Protein AF-A0A847FX12-F1 (afdb_monomer_lite)

Sequence (108 aa):
MGRRKEARVITVTVAVRSSGLSQRQVRECLVRSLVQEPLTEDDLAELRRIRRLLELGINLPGIEVILRMRRRLLTMNASRRAAAWEWPGDDWDLDARWQRLLPWEPEE

pLDDT: mean 81.18, std 18.1, range [36.94, 97.69]

Foldseek 3Di:
DDPPPPFPQDDLVNLCVLQVDDSVVSVVCDVLPVAHPSGGPVNSVSSNVVVVCVVVVQDPVRVSVVVVVVVVVVVVVVVVVVVVVVPPVVPPCVVVVVVVVDPDDPDD

Radius of gyration: 25.06 Å; chains: 1; bounding box: 37×32×84 Å

Secondary structure (DSSP, 8-state):
-------PPBPHHHHHHHH---HHHHHHHHHTTSS-SSB-HHHHHHHHHHHHHHHTT--HHHHHHHHHHHHHHHHHHHHHHHHHHHS-TT---HHHHHTTT-------

Structure (mmCIF, N/CA/C/O backbone):
data_AF-A0A847FX12-F1
#
_entry.id   AF-A0A847FX12-F1
#
loop_
_atom_site.group_PDB
_atom_site.id
_atom_site.type_symbol
_atom_site.label_atom_id
_atom_site.label_alt_id
_atom_site.label_comp_id
_atom_site.label_asym_id
_atom_site.label_entity_id
_atom_site.label_seq_id
_atom_site.pdbx_PDB_ins_code
_atom_site.Cartn_x
_atom_site.Cartn_y
_atom_site.Cartn_z
_atom_site.occupancy
_atom_site.B_iso_or_equiv
_atom_site.auth_seq_id
_atom_site.auth_comp_id
_atom_site.auth_asym_id
_atom_site.auth_atom_id
_atom_site.pdbx_PDB_model_num
ATOM 1 N N . MET A 1 1 ? 20.645 17.413 -12.566 1.00 36.94 1 MET A N 1
ATOM 2 C CA . MET A 1 1 ? 20.812 17.083 -11.131 1.00 36.94 1 MET A CA 1
ATOM 3 C C . MET A 1 1 ? 19.436 16.953 -10.488 1.00 36.94 1 MET A C 1
ATOM 5 O O . MET A 1 1 ? 18.745 17.952 -10.338 1.00 36.94 1 MET A O 1
ATOM 9 N N . GLY A 1 2 ? 18.982 15.730 -10.202 1.00 44.62 2 GLY A N 1
ATOM 10 C CA . GLY A 1 2 ? 17.680 15.503 -9.569 1.00 44.62 2 GLY A CA 1
ATOM 11 C C . GLY A 1 2 ? 17.729 15.890 -8.093 1.00 44.62 2 GLY A C 1
ATOM 12 O O . GLY A 1 2 ? 18.598 15.409 -7.370 1.00 44.62 2 GLY A O 1
ATOM 13 N N . ARG A 1 3 ? 16.814 16.757 -7.638 1.00 44.81 3 ARG A N 1
ATOM 14 C CA . ARG A 1 3 ? 16.636 17.034 -6.206 1.00 44.81 3 ARG A CA 1
ATOM 15 C C . ARG A 1 3 ? 16.319 15.706 -5.517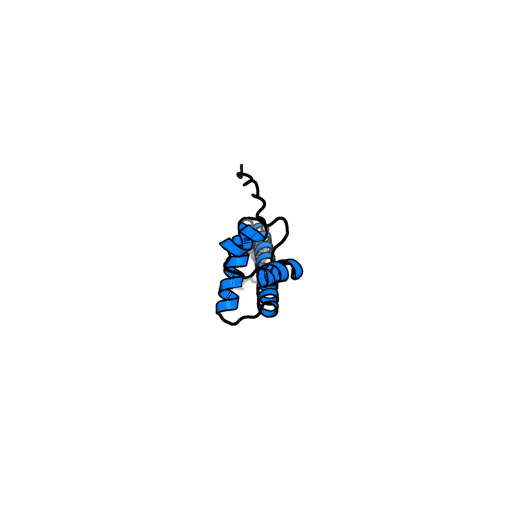 1.00 44.81 3 ARG A C 1
ATOM 17 O O . ARG A 1 3 ? 15.226 15.175 -5.714 1.00 44.81 3 ARG A O 1
ATOM 24 N N . ARG A 1 4 ? 17.246 15.168 -4.720 1.00 50.62 4 ARG A N 1
ATOM 25 C CA . ARG A 1 4 ? 16.915 14.147 -3.719 1.00 50.62 4 ARG A CA 1
ATOM 26 C C . ARG A 1 4 ? 15.916 14.808 -2.775 1.00 50.62 4 ARG A C 1
ATOM 28 O O . ARG A 1 4 ? 16.303 15.616 -1.941 1.00 50.62 4 ARG A O 1
ATOM 35 N N . LYS A 1 5 ? 14.622 14.548 -2.974 1.00 57.56 5 LYS A N 1
ATOM 36 C CA . LYS A 1 5 ? 13.617 14.852 -1.958 1.00 57.56 5 LYS A CA 1
ATOM 37 C C . LYS A 1 5 ? 14.023 14.028 -0.747 1.00 57.56 5 LYS A C 1
ATOM 39 O O . LYS A 1 5 ? 13.994 12.804 -0.822 1.00 57.56 5 LYS A O 1
ATOM 44 N N . GLU A 1 6 ? 14.472 14.689 0.312 1.00 56.19 6 GLU A N 1
ATOM 45 C CA . GLU A 1 6 ? 14.638 14.049 1.610 1.00 56.19 6 GLU A CA 1
ATOM 46 C C . GLU A 1 6 ? 13.315 13.357 1.931 1.00 56.19 6 GLU A C 1
ATOM 48 O O . GLU A 1 6 ? 12.272 14.009 2.047 1.00 56.19 6 GLU A O 1
ATOM 53 N N . ALA A 1 7 ? 13.333 12.025 1.944 1.00 61.00 7 ALA A N 1
ATOM 54 C CA . ALA A 1 7 ? 12.157 11.237 2.251 1.00 61.00 7 ALA A CA 1
ATOM 55 C C . ALA A 1 7 ? 11.813 11.520 3.713 1.00 61.00 7 ALA A C 1
ATOM 57 O O . ALA A 1 7 ? 12.445 10.995 4.628 1.00 61.00 7 ALA A O 1
ATOM 58 N N . ARG A 1 8 ? 10.859 12.430 3.934 1.00 75.88 8 ARG A N 1
ATOM 59 C CA . ARG A 1 8 ? 10.346 12.712 5.272 1.00 75.88 8 ARG A CA 1
ATOM 60 C C . ARG A 1 8 ? 9.759 11.414 5.802 1.00 75.88 8 ARG A C 1
ATOM 62 O O . ARG A 1 8 ? 8.825 10.884 5.209 1.00 75.88 8 ARG A O 1
ATOM 69 N N . VAL A 1 9 ? 10.335 10.918 6.892 1.00 80.38 9 VAL A N 1
ATOM 70 C CA . VAL A 1 9 ? 9.841 9.732 7.587 1.00 80.38 9 VAL A CA 1
ATOM 71 C C . VAL A 1 9 ? 8.484 10.069 8.190 1.00 80.38 9 VAL A C 1
ATOM 73 O O . VAL A 1 9 ? 8.357 10.979 9.011 1.00 80.38 9 VAL A O 1
ATOM 76 N N . ILE A 1 10 ? 7.460 9.348 7.758 1.00 85.38 10 ILE A N 1
ATOM 77 C CA . ILE A 1 10 ? 6.082 9.520 8.197 1.00 85.38 10 ILE A CA 1
ATOM 78 C C . ILE A 1 10 ? 5.775 8.433 9.223 1.00 85.38 10 ILE A C 1
ATOM 80 O O . ILE A 1 10 ? 6.044 7.252 9.023 1.00 85.38 10 ILE A O 1
ATOM 84 N N . THR A 1 11 ? 5.219 8.827 10.363 1.00 89.50 11 THR A N 1
ATOM 85 C CA . THR A 1 11 ? 4.848 7.866 11.405 1.00 89.50 11 THR A CA 1
ATOM 86 C C . THR A 1 11 ? 3.517 7.198 11.072 1.00 89.50 11 THR A C 1
ATOM 88 O O . THR A 1 11 ? 2.661 7.780 10.399 1.00 89.50 11 THR A O 1
ATOM 91 N N . VAL A 1 12 ? 3.284 5.996 11.609 1.00 87.94 12 VAL A N 1
ATOM 92 C CA . VAL A 1 12 ? 2.009 5.270 11.448 1.00 87.94 12 VAL A CA 1
ATOM 93 C C . VAL A 1 12 ? 0.808 6.129 11.864 1.00 87.94 12 VAL A C 1
ATOM 95 O O . VAL A 1 12 ? -0.227 6.115 11.204 1.00 87.94 12 VAL A O 1
ATOM 98 N N . THR A 1 13 ? 0.941 6.932 12.922 1.00 90.19 13 THR A N 1
ATOM 99 C CA . THR A 1 13 ? -0.118 7.839 13.392 1.00 90.19 13 THR A CA 1
ATOM 100 C C . THR A 1 13 ? -0.478 8.896 12.347 1.00 90.19 13 THR A C 1
ATOM 102 O O . THR A 1 13 ? -1.658 9.153 12.097 1.00 90.19 13 THR A O 1
ATOM 105 N N . VAL A 1 14 ? 0.529 9.491 11.701 1.00 91.69 14 VAL A N 1
ATOM 106 C CA . VAL A 1 14 ? 0.315 10.449 10.607 1.00 91.69 14 VAL A CA 1
ATOM 107 C C . VAL A 1 14 ? -0.288 9.739 9.396 1.00 91.69 14 VAL A C 1
ATOM 109 O O . VAL A 1 14 ? -1.206 10.274 8.773 1.00 91.69 14 VAL A O 1
ATOM 112 N N . ALA A 1 15 ? 0.150 8.516 9.100 1.00 91.81 15 ALA A N 1
ATOM 113 C CA . ALA A 1 15 ? -0.377 7.716 8.000 1.00 91.81 15 ALA A CA 1
ATOM 114 C C . ALA A 1 15 ? -1.859 7.360 8.168 1.00 91.81 15 ALA A C 1
ATOM 116 O O . ALA A 1 15 ? -2.627 7.487 7.217 1.00 91.81 15 ALA A O 1
ATOM 117 N N . VAL A 1 16 ? -2.301 7.003 9.376 1.00 95.12 16 VAL A N 1
ATOM 118 C CA . VAL A 1 16 ? -3.725 6.783 9.695 1.00 95.12 16 VAL A CA 1
ATOM 119 C C . VAL A 1 16 ? -4.543 8.045 9.414 1.00 95.12 16 VAL A C 1
ATOM 121 O O . VAL A 1 16 ? -5.510 8.004 8.654 1.00 95.12 16 VAL A O 1
ATOM 124 N N . ARG A 1 17 ? -4.112 9.192 9.958 1.00 92.94 17 ARG A N 1
ATOM 125 C CA . ARG A 1 17 ? -4.836 10.464 9.813 1.00 92.94 17 ARG A CA 1
ATOM 126 C C . ARG A 1 17 ? -4.920 10.932 8.357 1.00 92.94 17 ARG A C 1
ATOM 128 O O . ARG A 1 17 ? -5.946 11.459 7.947 1.00 92.94 17 ARG A O 1
ATOM 135 N N . SER A 1 18 ? -3.846 10.761 7.593 1.00 91.19 18 SER A N 1
ATOM 136 C CA . SER A 1 18 ? -3.730 11.279 6.222 1.00 91.19 18 SER A CA 1
ATOM 137 C C . SER A 1 18 ? -4.279 10.338 5.145 1.00 91.19 18 SER A C 1
ATOM 139 O O . SER A 1 18 ? -4.718 10.805 4.094 1.00 91.19 18 SER A O 1
ATOM 141 N N . SER A 1 19 ? -4.278 9.021 5.378 1.00 94.06 19 SER A N 1
ATOM 142 C CA . SER A 1 19 ? -4.805 8.047 4.411 1.00 94.06 19 SER A CA 1
ATOM 143 C C . SER A 1 19 ? -6.317 7.848 4.510 1.00 94.06 19 SER A C 1
ATOM 145 O O . SER A 1 19 ? -6.945 7.501 3.505 1.00 94.06 19 SER A O 1
ATOM 147 N N . GLY A 1 20 ? -6.894 8.072 5.697 1.00 93.75 20 GLY A N 1
ATOM 148 C CA . GLY A 1 20 ? -8.284 7.738 6.016 1.00 93.75 20 GLY A CA 1
ATOM 149 C C . GLY A 1 20 ? -8.509 6.246 6.294 1.00 93.75 20 GLY A C 1
ATOM 150 O O . GLY A 1 20 ? -9.652 5.808 6.367 1.00 93.75 20 GLY A O 1
ATOM 151 N N . LEU A 1 21 ? -7.439 5.453 6.419 1.00 96.62 21 LEU A N 1
ATOM 152 C CA . LEU A 1 21 ? -7.503 4.053 6.837 1.00 96.62 21 LEU A CA 1
ATOM 153 C C . LEU A 1 21 ? -7.461 3.941 8.362 1.00 96.62 21 LEU A C 1
ATOM 155 O O . LEU A 1 21 ? -6.792 4.720 9.037 1.00 96.62 21 LEU A O 1
ATOM 159 N N . SER A 1 22 ? -8.104 2.912 8.912 1.00 96.25 22 SER A N 1
ATOM 160 C CA . SER A 1 22 ? -7.948 2.571 10.330 1.00 96.25 22 SER A CA 1
ATOM 161 C C . SER A 1 22 ? -6.517 2.124 10.650 1.00 96.25 22 SER A C 1
ATOM 163 O O . SER A 1 22 ? -5.809 1.578 9.801 1.00 96.25 22 SER A O 1
ATOM 165 N N . GLN A 1 23 ? -6.101 2.260 11.913 1.00 95.88 23 GLN A N 1
ATOM 166 C CA . GLN A 1 23 ? -4.788 1.782 12.363 1.00 95.88 23 GLN A CA 1
ATOM 167 C C . GLN A 1 23 ? -4.579 0.288 12.081 1.00 95.88 23 GLN A C 1
ATOM 169 O O . GLN A 1 23 ? -3.484 -0.114 11.692 1.00 95.88 23 GLN A O 1
ATOM 174 N N . ARG A 1 24 ? -5.634 -0.527 12.217 1.00 95.69 24 ARG A N 1
ATOM 175 C CA . ARG A 1 24 ? -5.598 -1.955 11.880 1.00 95.69 24 ARG A CA 1
ATOM 176 C C . ARG A 1 24 ? -5.275 -2.170 10.402 1.00 95.69 24 ARG A C 1
ATOM 178 O O . ARG A 1 24 ? -4.402 -2.969 10.090 1.00 95.69 24 ARG A O 1
ATOM 185 N N . GLN A 1 25 ? -5.939 -1.437 9.507 1.00 95.88 25 GLN A N 1
ATOM 186 C CA . GLN A 1 25 ? -5.699 -1.533 8.065 1.00 95.88 25 GLN A CA 1
ATOM 187 C C . GLN A 1 25 ? -4.293 -1.060 7.687 1.00 95.88 25 GLN A C 1
ATOM 189 O O . GLN A 1 25 ? -3.637 -1.733 6.901 1.00 95.88 25 GLN A O 1
ATOM 194 N N . VAL A 1 26 ? -3.802 0.044 8.263 1.00 95.44 26 VAL A N 1
ATOM 195 C CA . VAL A 1 26 ? -2.430 0.525 8.004 1.00 95.44 26 VAL A CA 1
ATOM 196 C C . VAL A 1 26 ? -1.393 -0.503 8.463 1.00 95.44 26 VAL A C 1
ATOM 198 O O . VAL A 1 26 ? -0.479 -0.825 7.709 1.00 95.44 26 VAL A O 1
ATOM 201 N N . ARG A 1 27 ? -1.563 -1.091 9.656 1.00 95.00 27 ARG A N 1
ATOM 202 C CA . ARG A 1 27 ? -0.692 -2.177 10.136 1.00 95.00 27 ARG A CA 1
ATOM 203 C C . ARG A 1 27 ? -0.764 -3.410 9.2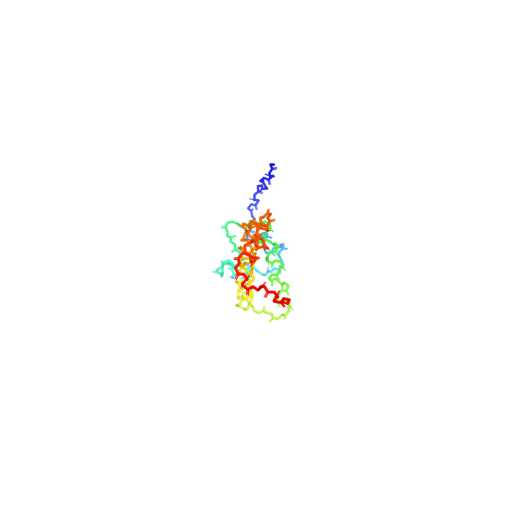42 1.00 95.00 27 ARG A C 1
ATOM 205 O O . ARG A 1 27 ? 0.265 -3.994 8.931 1.00 95.00 27 ARG A O 1
ATOM 212 N N . GLU A 1 28 ? -1.955 -3.794 8.795 1.00 94.88 28 GLU A N 1
ATOM 213 C CA . GLU A 1 28 ? -2.108 -4.928 7.883 1.00 94.88 28 GLU A CA 1
ATOM 214 C C . GLU A 1 28 ? -1.426 -4.665 6.527 1.00 94.88 28 GLU A C 1
ATOM 216 O O . GLU A 1 28 ? -0.807 -5.569 5.970 1.00 94.88 28 GLU A O 1
ATOM 221 N N . CYS A 1 29 ? -1.455 -3.424 6.027 1.00 95.25 29 CYS A N 1
ATOM 222 C CA . CYS A 1 29 ? -0.719 -3.031 4.822 1.00 95.25 29 CYS A CA 1
ATOM 223 C C . CYS A 1 29 ? 0.800 -3.174 4.998 1.00 95.25 29 CYS A C 1
ATOM 225 O O . CYS A 1 29 ? 1.467 -3.610 4.063 1.00 95.25 29 CYS A O 1
ATOM 227 N N . LEU A 1 30 ? 1.335 -2.852 6.179 1.00 93.69 30 LEU A N 1
ATOM 228 C CA . LEU A 1 30 ? 2.751 -3.051 6.509 1.00 93.69 30 LEU A CA 1
ATOM 229 C C . LEU A 1 30 ? 3.114 -4.540 6.582 1.00 93.69 30 LEU A C 1
ATOM 231 O O . LEU A 1 30 ? 4.075 -4.972 5.950 1.00 93.69 30 LEU A O 1
ATOM 235 N N . VAL A 1 31 ? 2.302 -5.344 7.278 1.00 94.38 31 VAL A N 1
ATOM 236 C CA . VAL A 1 31 ? 2.505 -6.802 7.402 1.00 94.38 31 VAL A CA 1
ATOM 237 C C . VAL A 1 31 ? 2.500 -7.489 6.035 1.00 94.38 31 VAL A C 1
ATOM 239 O O . VAL A 1 31 ? 3.321 -8.361 5.777 1.00 94.38 31 VAL A O 1
ATOM 242 N N . ARG A 1 32 ? 1.608 -7.068 5.133 1.00 93.50 32 ARG A N 1
ATOM 243 C CA . ARG A 1 32 ? 1.527 -7.575 3.752 1.00 93.50 32 ARG A CA 1
ATOM 244 C C . ARG A 1 32 ? 2.545 -6.937 2.801 1.00 93.50 32 ARG A C 1
ATOM 246 O O . ARG A 1 32 ? 2.512 -7.213 1.603 1.00 93.50 32 ARG A O 1
ATOM 253 N N . SER A 1 33 ? 3.408 -6.050 3.302 1.00 92.75 33 SER A N 1
ATOM 254 C CA . SER A 1 33 ? 4.396 -5.308 2.509 1.00 92.75 33 SER A CA 1
ATOM 255 C C . SER A 1 33 ? 3.782 -4.547 1.320 1.00 92.75 33 SER A C 1
ATOM 257 O O . SER A 1 33 ? 4.375 -4.456 0.243 1.00 92.75 33 SER A O 1
ATOM 259 N N . LEU A 1 34 ? 2.567 -4.009 1.494 1.00 91.62 34 LEU A N 1
ATOM 260 C CA . LEU A 1 34 ? 1.933 -3.107 0.522 1.00 91.62 34 LEU A CA 1
ATOM 261 C C . LEU A 1 34 ? 2.563 -1.710 0.551 1.00 91.62 34 LEU A C 1
ATOM 263 O O . LEU A 1 34 ? 2.573 -1.029 -0.470 1.00 91.62 34 LEU A O 1
ATOM 267 N N . VAL A 1 35 ? 3.084 -1.329 1.717 1.00 92.50 35 VAL A N 1
ATOM 268 C CA . VAL A 1 35 ? 3.907 -0.146 1.997 1.00 92.50 35 VAL A CA 1
ATOM 269 C C . VAL A 1 35 ? 5.050 -0.570 2.922 1.00 92.50 35 VAL A C 1
ATOM 271 O O . VAL A 1 35 ? 4.949 -1.622 3.562 1.00 92.50 35 VAL A O 1
ATOM 274 N N . GLN A 1 36 ? 6.132 0.207 2.986 1.00 87.75 36 GLN A N 1
ATOM 275 C CA . GLN A 1 36 ? 7.317 -0.131 3.789 1.00 87.75 36 GLN A CA 1
ATOM 276 C C . GLN A 1 36 ? 7.592 0.916 4.873 1.00 87.75 36 GLN A C 1
ATOM 278 O O . GLN A 1 36 ? 7.264 2.088 4.717 1.00 87.75 36 GLN A O 1
ATOM 283 N N . GLU A 1 37 ? 8.199 0.486 5.981 1.00 83.75 37 GLU A N 1
ATOM 284 C CA . GLU A 1 37 ? 8.776 1.399 6.969 1.00 83.75 37 GLU A CA 1
ATOM 285 C C . GLU A 1 37 ? 10.258 1.660 6.643 1.00 83.75 37 GLU A C 1
ATOM 287 O O . GLU A 1 37 ? 10.978 0.708 6.331 1.00 83.75 37 GLU A O 1
ATOM 292 N N . PRO A 1 38 ? 10.742 2.915 6.733 1.00 86.81 38 PRO A N 1
ATOM 293 C CA . PRO A 1 38 ? 10.004 4.126 7.108 1.00 86.81 38 PRO A CA 1
ATOM 294 C C . PRO A 1 38 ? 9.021 4.587 6.019 1.00 86.81 38 PRO A C 1
ATOM 296 O O . PRO A 1 38 ? 9.391 4.661 4.850 1.00 86.81 38 PRO A O 1
ATOM 299 N N . LEU A 1 39 ? 7.791 4.948 6.413 1.00 88.38 39 LEU A N 1
ATOM 300 C CA . LEU A 1 39 ? 6.781 5.415 5.459 1.00 88.38 39 LEU A CA 1
ATOM 301 C C . LEU A 1 39 ? 7.218 6.741 4.837 1.00 88.38 39 LEU A C 1
ATOM 303 O O . LEU A 1 39 ? 7.683 7.652 5.526 1.00 88.38 39 LEU A O 1
ATOM 307 N N . THR A 1 40 ? 7.000 6.856 3.539 1.00 92.81 40 THR A N 1
ATOM 308 C CA . THR A 1 40 ? 7.290 8.038 2.734 1.00 92.81 40 THR A CA 1
ATOM 309 C C . THR A 1 40 ? 6.003 8.700 2.241 1.00 92.81 40 THR A C 1
ATOM 311 O O . THR A 1 40 ? 4.894 8.188 2.414 1.00 92.81 40 THR A O 1
ATOM 314 N N . GLU A 1 41 ? 6.126 9.859 1.591 1.00 90.12 41 GLU A N 1
ATOM 315 C CA . GLU A 1 41 ? 4.977 10.517 0.954 1.00 90.12 41 GLU A CA 1
ATOM 316 C C . GLU A 1 41 ? 4.352 9.644 -0.152 1.00 90.12 41 GLU A C 1
ATOM 318 O O . GLU A 1 41 ? 3.132 9.645 -0.339 1.00 90.12 41 GLU A O 1
ATOM 323 N N . ASP A 1 42 ? 5.173 8.848 -0.844 1.00 90.75 42 ASP A N 1
ATOM 324 C CA . ASP A 1 42 ? 4.701 7.908 -1.862 1.00 90.75 42 ASP A CA 1
ATOM 325 C C . ASP A 1 42 ? 3.883 6.775 -1.221 1.00 90.75 42 ASP A C 1
ATOM 327 O O . ASP A 1 42 ? 2.820 6.413 -1.735 1.00 90.75 42 ASP A O 1
ATOM 331 N N . ASP A 1 43 ? 4.287 6.296 -0.038 1.00 93.06 43 ASP A N 1
ATOM 332 C CA . ASP A 1 43 ? 3.499 5.329 0.735 1.00 93.06 43 ASP A CA 1
ATOM 333 C C . ASP A 1 43 ? 2.148 5.916 1.169 1.00 93.06 43 ASP A C 1
ATOM 335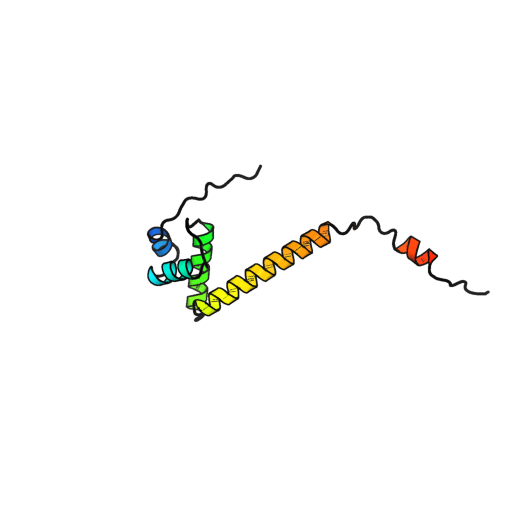 O O . ASP A 1 43 ? 1.131 5.225 1.118 1.00 93.06 43 ASP A O 1
ATOM 339 N N . LEU A 1 44 ? 2.074 7.208 1.520 1.00 93.75 44 LEU A N 1
ATOM 340 C CA . LEU A 1 44 ? 0.784 7.857 1.798 1.00 93.75 44 LEU A CA 1
ATOM 341 C C . LEU A 1 44 ? -0.123 7.914 0.570 1.00 93.75 44 LEU A C 1
ATOM 343 O O . LEU A 1 44 ? -1.349 7.804 0.695 1.00 93.75 44 LEU A O 1
ATOM 347 N N . ALA A 1 45 ? 0.442 8.146 -0.614 1.00 93.62 45 ALA A N 1
ATOM 348 C CA . ALA A 1 45 ? -0.319 8.107 -1.857 1.00 93.62 45 ALA A CA 1
ATOM 349 C C . ALA A 1 45 ? -0.840 6.688 -2.139 1.00 93.62 45 ALA A C 1
ATOM 351 O O . ALA A 1 45 ? -1.994 6.531 -2.563 1.00 93.62 45 ALA A O 1
ATOM 352 N N . GLU A 1 46 ? -0.038 5.663 -1.842 1.00 94.75 46 GLU A N 1
ATOM 353 C CA . GLU A 1 46 ? -0.437 4.263 -1.971 1.00 94.75 46 GLU A CA 1
ATOM 354 C C . GLU A 1 46 ? -1.526 3.884 -0.957 1.00 94.75 46 GLU A C 1
ATOM 356 O O . GLU A 1 46 ? -2.555 3.347 -1.358 1.00 94.75 46 GLU A O 1
ATOM 361 N N . LEU A 1 47 ? -1.405 4.266 0.319 1.00 96.62 47 LEU A N 1
ATOM 362 C CA . LEU A 1 47 ? -2.445 4.039 1.335 1.00 96.62 47 LEU A CA 1
ATOM 363 C C . LEU A 1 47 ? -3.780 4.697 0.950 1.00 96.62 47 LEU A C 1
ATOM 365 O O . LEU A 1 47 ? -4.842 4.089 1.091 1.00 96.62 47 LEU A O 1
ATOM 369 N N . ARG A 1 48 ? -3.748 5.912 0.384 1.00 96.81 48 ARG A N 1
ATOM 370 C CA . ARG A 1 48 ? -4.951 6.569 -0.161 1.00 96.81 48 ARG A CA 1
ATOM 371 C C . ARG A 1 48 ? -5.549 5.793 -1.336 1.00 96.81 48 ARG A C 1
ATOM 373 O O . ARG A 1 48 ? -6.768 5.779 -1.496 1.00 96.81 48 ARG A O 1
ATOM 380 N N . ARG A 1 49 ? -4.721 5.164 -2.178 1.00 96.19 49 ARG A N 1
ATOM 381 C CA . ARG A 1 49 ? -5.199 4.278 -3.251 1.00 96.19 49 ARG A CA 1
ATOM 382 C C . ARG A 1 49 ? -5.825 3.009 -2.680 1.00 96.19 49 ARG A C 1
ATOM 384 O O . ARG A 1 49 ? -6.904 2.642 -3.130 1.00 96.19 49 ARG A O 1
ATOM 391 N N . ILE A 1 50 ? -5.195 2.392 -1.682 1.00 97.06 50 ILE A N 1
ATOM 392 C CA . ILE A 1 50 ? -5.715 1.211 -0.983 1.00 97.06 50 ILE A CA 1
ATOM 393 C C . ILE A 1 50 ? -7.087 1.517 -0.375 1.00 97.06 50 ILE A C 1
ATOM 395 O O . ILE A 1 50 ? -8.014 0.740 -0.584 1.00 97.06 50 ILE A O 1
ATOM 399 N N . ARG A 1 51 ? -7.263 2.679 0.273 1.00 97.50 51 ARG A N 1
ATOM 400 C CA . ARG A 1 51 ? -8.578 3.125 0.769 1.00 97.50 51 ARG A CA 1
ATOM 401 C C . ARG A 1 51 ? -9.636 3.136 -0.331 1.00 97.50 51 ARG A C 1
ATOM 403 O O . ARG A 1 51 ? -10.694 2.549 -0.149 1.00 97.50 51 ARG A O 1
ATOM 410 N N . ARG A 1 52 ? -9.343 3.748 -1.482 1.00 97.19 52 ARG A N 1
ATOM 411 C CA . ARG A 1 52 ? -10.298 3.799 -2.603 1.00 97.19 52 ARG A CA 1
ATOM 412 C C . ARG A 1 52 ? -10.656 2.410 -3.136 1.00 97.19 52 ARG A C 1
ATOM 414 O O . ARG A 1 52 ? -11.794 2.184 -3.510 1.00 97.19 52 ARG A O 1
ATOM 421 N N . LEU A 1 53 ? -9.709 1.473 -3.167 1.00 97.12 53 LEU A N 1
ATOM 422 C CA . LEU A 1 53 ? -9.991 0.095 -3.589 1.00 97.12 53 LEU A CA 1
ATOM 423 C C . LEU A 1 53 ? -10.863 -0.648 -2.567 1.00 97.12 53 LEU A C 1
ATOM 425 O O . LEU A 1 53 ? -11.762 -1.386 -2.962 1.00 97.12 53 LEU A O 1
ATOM 429 N N . LEU A 1 54 ? -10.644 -0.412 -1.270 1.00 97.19 54 LEU A N 1
ATOM 430 C CA . LEU A 1 54 ? -11.506 -0.935 -0.207 1.00 97.19 54 LEU A CA 1
ATOM 431 C C . LEU A 1 54 ? -12.935 -0.385 -0.315 1.00 97.19 54 LEU A C 1
ATOM 433 O O . LEU A 1 54 ? -13.887 -1.138 -0.140 1.00 97.19 54 LEU A O 1
ATOM 437 N N . GLU A 1 55 ? -13.091 0.897 -0.651 1.00 97.62 55 GLU A N 1
ATOM 438 C CA . GLU A 1 55 ? -14.399 1.535 -0.886 1.00 97.62 55 GLU A CA 1
ATOM 439 C C . GLU A 1 55 ? -15.147 0.940 -2.085 1.00 97.62 55 GLU A C 1
ATOM 441 O O . GLU A 1 55 ? -16.374 0.936 -2.099 1.00 97.62 55 GLU A O 1
ATOM 446 N N . LEU A 1 56 ? -14.426 0.370 -3.054 1.00 97.69 56 LEU A N 1
ATOM 447 C CA . LEU A 1 56 ? -15.005 -0.397 -4.163 1.00 97.69 56 LEU A CA 1
ATOM 448 C C . LEU A 1 56 ? -15.353 -1.849 -3.780 1.00 97.69 56 LEU A C 1
ATOM 450 O O . LEU A 1 56 ? -15.729 -2.636 -4.644 1.00 97.69 56 LEU A O 1
ATOM 454 N N . GLY A 1 57 ? -15.208 -2.229 -2.506 1.00 97.31 57 GLY A N 1
ATOM 455 C CA . GLY A 1 57 ? -15.507 -3.573 -2.005 1.00 97.31 57 GLY A CA 1
ATOM 456 C C . GLY A 1 57 ? -14.377 -4.591 -2.191 1.00 97.31 57 GLY A C 1
ATOM 457 O O . GLY A 1 57 ? -14.570 -5.778 -1.933 1.00 97.31 57 GLY A O 1
ATOM 458 N N . ILE A 1 58 ? -13.185 -4.161 -2.615 1.00 97.44 58 ILE A N 1
ATOM 459 C CA . ILE A 1 58 ? -12.040 -5.059 -2.803 1.00 97.44 58 ILE A CA 1
ATOM 460 C C . ILE A 1 58 ? -11.341 -5.262 -1.459 1.00 97.44 58 ILE A C 1
ATOM 462 O O . ILE A 1 58 ? -10.891 -4.308 -0.833 1.00 97.44 58 ILE A O 1
ATOM 466 N N . ASN A 1 59 ? -11.194 -6.509 -1.019 1.00 95.50 59 ASN A N 1
ATOM 467 C CA . ASN A 1 59 ? -10.491 -6.822 0.225 1.00 95.50 59 ASN A CA 1
ATOM 468 C C . ASN A 1 59 ? -8.956 -6.661 0.104 1.00 95.50 59 ASN A C 1
ATOM 470 O O . ASN A 1 59 ? -8.392 -6.632 -0.990 1.00 95.50 59 ASN A O 1
ATOM 474 N N . LEU A 1 60 ? -8.254 -6.579 1.242 1.00 95.12 60 LEU A N 1
ATOM 475 C CA . LEU A 1 60 ? -6.791 -6.409 1.267 1.00 95.12 60 LEU A CA 1
ATOM 476 C C . LEU A 1 60 ? -6.005 -7.516 0.531 1.00 95.12 60 LEU A C 1
ATOM 478 O O . LEU A 1 60 ? -5.081 -7.161 -0.201 1.00 95.12 60 LEU A O 1
ATOM 482 N N . PRO A 1 61 ? -6.351 -8.817 0.641 1.00 95.75 61 PRO A N 1
ATOM 483 C CA . PRO A 1 61 ? -5.727 -9.857 -0.183 1.00 95.75 61 PRO A CA 1
ATOM 484 C C . PRO A 1 61 ? -5.869 -9.612 -1.693 1.00 95.75 61 PRO A C 1
ATOM 486 O O . PRO A 1 61 ? -4.906 -9.757 -2.443 1.00 95.75 61 PRO A O 1
ATOM 489 N N . GLY A 1 62 ? -7.052 -9.198 -2.154 1.00 96.69 62 GLY A N 1
ATOM 490 C CA . GLY A 1 62 ? -7.291 -8.866 -3.558 1.00 96.69 62 GLY A CA 1
ATOM 491 C C . GLY A 1 62 ? -6.460 -7.665 -4.010 1.00 96.69 62 GLY A C 1
ATOM 492 O O . GLY A 1 62 ? -5.831 -7.700 -5.069 1.00 96.69 62 GLY A O 1
ATOM 493 N N . ILE A 1 63 ? -6.384 -6.627 -3.173 1.00 96.81 63 ILE A N 1
ATOM 494 C CA . ILE A 1 63 ? -5.540 -5.449 -3.414 1.00 96.81 63 ILE A CA 1
ATOM 495 C C . ILE A 1 63 ? -4.064 -5.845 -3.525 1.00 96.81 63 ILE A C 1
ATOM 497 O O . ILE A 1 63 ? -3.366 -5.364 -4.417 1.00 96.81 63 ILE A O 1
ATOM 501 N N . GLU A 1 64 ? -3.584 -6.748 -2.671 1.00 95.88 64 GLU A N 1
ATOM 502 C CA . GLU A 1 64 ? -2.210 -7.250 -2.719 1.00 95.88 64 GLU A CA 1
ATOM 503 C C . GLU A 1 64 ? -1.879 -7.886 -4.075 1.00 95.88 64 GLU A C 1
ATOM 505 O O . GLU A 1 64 ? -0.849 -7.566 -4.680 1.00 95.88 64 GLU A O 1
ATOM 510 N N . VAL A 1 65 ? -2.771 -8.738 -4.588 1.00 96.44 65 VAL A N 1
ATOM 511 C CA . VAL A 1 65 ? -2.619 -9.361 -5.909 1.00 96.44 65 VAL A CA 1
ATOM 512 C C . VAL A 1 65 ? -2.607 -8.301 -7.010 1.00 96.44 65 VAL A C 1
ATOM 514 O O . VAL A 1 65 ? -1.712 -8.320 -7.857 1.00 96.44 65 VAL A O 1
ATOM 517 N N . ILE A 1 66 ? -3.533 -7.337 -6.977 1.00 95.25 66 ILE A N 1
ATOM 518 C CA . ILE A 1 66 ? -3.596 -6.239 -7.957 1.00 95.25 66 ILE A CA 1
ATOM 519 C C . ILE A 1 66 ? -2.281 -5.453 -7.981 1.00 95.25 66 ILE A C 1
ATOM 521 O O . ILE A 1 66 ? -1.709 -5.226 -9.050 1.00 95.25 66 ILE A O 1
ATOM 525 N N . LEU A 1 67 ? -1.769 -5.055 -6.815 1.00 91.75 67 LEU A N 1
ATOM 526 C CA . LEU A 1 67 ? -0.535 -4.277 -6.724 1.00 91.75 67 LEU A CA 1
ATOM 527 C C . LEU A 1 67 ? 0.684 -5.089 -7.170 1.00 91.75 67 LEU A C 1
ATOM 529 O O . LEU A 1 67 ? 1.552 -4.561 -7.869 1.00 91.75 67 LEU A O 1
ATOM 533 N N . ARG A 1 68 ? 0.736 -6.383 -6.837 1.00 92.81 68 ARG A N 1
ATOM 534 C CA . ARG A 1 68 ? 1.786 -7.296 -7.306 1.00 92.81 68 ARG A CA 1
ATOM 535 C C . ARG A 1 68 ? 1.784 -7.415 -8.829 1.00 92.81 68 ARG A C 1
ATOM 537 O O . ARG A 1 68 ? 2.837 -7.275 -9.450 1.00 92.81 68 ARG A O 1
ATOM 544 N N . MET A 1 69 ? 0.612 -7.611 -9.431 1.00 95.81 69 MET A N 1
ATOM 545 C CA . MET A 1 69 ? 0.468 -7.695 -10.886 1.00 95.81 69 MET A CA 1
ATOM 546 C C . MET A 1 69 ? 0.826 -6.375 -11.561 1.00 95.81 69 MET A C 1
ATOM 548 O O . MET A 1 69 ? 1.569 -6.368 -12.541 1.00 95.81 69 MET A O 1
ATOM 552 N N . ARG A 1 70 ? 0.404 -5.242 -10.993 1.00 93.50 70 ARG A N 1
ATOM 553 C CA . ARG A 1 70 ? 0.790 -3.920 -11.491 1.00 93.50 70 ARG A CA 1
ATOM 554 C C . ARG A 1 70 ? 2.304 -3.727 -11.489 1.00 93.50 70 ARG A C 1
ATOM 556 O O . ARG A 1 70 ? 2.842 -3.265 -12.491 1.00 93.50 70 ARG A O 1
ATOM 563 N N . ARG A 1 71 ? 2.996 -4.081 -10.399 1.00 91.25 71 ARG A N 1
ATOM 564 C CA . ARG A 1 71 ? 4.466 -3.999 -10.338 1.00 91.25 71 ARG A CA 1
ATOM 565 C C . ARG A 1 71 ? 5.106 -4.844 -11.433 1.00 91.25 71 ARG A C 1
ATOM 567 O O . ARG A 1 71 ? 5.941 -4.330 -12.167 1.00 91.25 71 ARG A O 1
ATOM 574 N N . ARG A 1 72 ? 4.644 -6.086 -11.615 1.00 94.56 72 ARG A N 1
ATOM 575 C CA . ARG A 1 72 ? 5.124 -6.969 -12.687 1.00 94.56 72 ARG A CA 1
ATOM 576 C C . ARG A 1 72 ? 4.944 -6.345 -14.074 1.00 94.56 72 ARG A C 1
ATOM 578 O O . ARG A 1 72 ? 5.875 -6.383 -14.872 1.00 94.56 72 ARG A O 1
ATOM 585 N N . LEU A 1 73 ? 3.787 -5.738 -14.347 1.00 95.75 73 LEU A N 1
ATOM 586 C CA . LEU A 1 73 ? 3.522 -5.052 -15.616 1.00 95.75 73 LEU A CA 1
ATOM 587 C C . LEU A 1 73 ? 4.435 -3.839 -15.824 1.00 95.75 73 LEU A C 1
ATOM 589 O O . LEU A 1 73 ? 4.969 -3.661 -16.915 1.00 95.75 73 LEU A O 1
ATOM 593 N N . LEU A 1 74 ? 4.641 -3.020 -14.790 1.00 93.44 74 LEU A N 1
ATOM 594 C CA . LEU A 1 74 ? 5.531 -1.859 -14.865 1.00 93.44 74 LEU A CA 1
ATOM 595 C C . LEU A 1 74 ? 6.978 -2.278 -15.135 1.00 93.44 74 LEU A C 1
ATOM 597 O O . LEU A 1 74 ? 7.607 -1.713 -16.026 1.00 93.44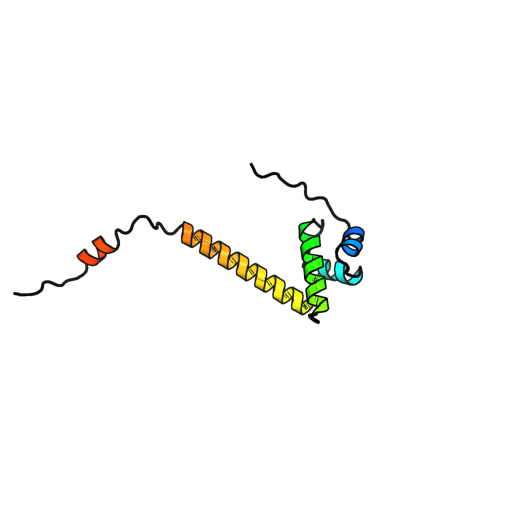 74 LEU A O 1
ATOM 601 N N . THR A 1 75 ? 7.480 -3.293 -14.427 1.00 93.75 75 THR A N 1
ATOM 602 C CA . THR A 1 75 ? 8.820 -3.845 -14.655 1.00 93.75 75 THR A CA 1
ATOM 603 C C . THR A 1 75 ? 8.953 -4.394 -16.072 1.00 93.75 75 THR A C 1
ATOM 605 O O . THR A 1 75 ? 9.885 -4.029 -16.779 1.00 93.75 75 THR A O 1
ATOM 608 N N . MET A 1 76 ? 7.990 -5.201 -16.526 1.00 92.56 76 MET A N 1
ATOM 609 C CA . MET A 1 76 ? 8.016 -5.781 -17.870 1.00 92.56 76 MET A CA 1
ATOM 610 C C . MET A 1 76 ? 7.998 -4.702 -18.960 1.00 92.56 76 MET A C 1
ATOM 612 O O . MET A 1 76 ? 8.753 -4.779 -19.927 1.00 92.56 76 MET A O 1
ATOM 616 N N . ASN A 1 77 ? 7.177 -3.665 -18.797 1.00 91.06 77 ASN A N 1
ATOM 617 C CA . ASN A 1 77 ? 7.124 -2.547 -19.735 1.00 91.06 77 ASN A CA 1
ATOM 618 C C . ASN A 1 77 ? 8.409 -1.711 -19.714 1.00 91.06 77 ASN A C 1
ATOM 620 O O . ASN A 1 77 ? 8.852 -1.271 -20.772 1.00 91.06 77 ASN A O 1
ATOM 624 N N . ALA A 1 78 ? 9.025 -1.506 -18.547 1.00 89.50 78 ALA A N 1
ATOM 625 C CA . ALA A 1 78 ? 10.310 -0.823 -18.443 1.00 89.50 78 ALA A CA 1
ATOM 626 C C . ALA A 1 78 ? 11.415 -1.600 -19.174 1.00 89.50 78 ALA A C 1
ATOM 628 O O . ALA A 1 78 ? 12.131 -1.007 -19.977 1.00 89.50 78 ALA A O 1
ATOM 629 N N . SER A 1 79 ? 11.489 -2.924 -18.987 1.00 84.38 79 SER A N 1
ATOM 630 C CA . SER A 1 79 ? 12.431 -3.787 -19.712 1.00 84.38 79 SER A CA 1
ATOM 631 C C . SER A 1 79 ? 12.213 -3.735 -21.223 1.00 84.38 79 SER A C 1
ATOM 633 O O . SER A 1 79 ? 13.169 -3.573 -21.971 1.00 84.38 79 SER A O 1
ATOM 635 N N . ARG A 1 80 ? 10.956 -3.797 -21.688 1.00 82.81 80 ARG A N 1
ATOM 636 C CA . ARG A 1 80 ? 10.638 -3.665 -23.120 1.00 82.81 80 ARG A CA 1
ATOM 637 C C . ARG A 1 80 ? 11.057 -2.312 -23.686 1.00 82.81 80 ARG A C 1
ATOM 639 O O . ARG A 1 80 ? 11.561 -2.261 -24.798 1.00 82.81 80 ARG A O 1
ATOM 646 N N . ARG A 1 81 ? 10.852 -1.221 -22.943 1.00 78.38 81 ARG A N 1
ATOM 647 C CA . ARG A 1 81 ? 11.268 0.124 -23.368 1.00 78.38 81 ARG A CA 1
ATOM 648 C C . ARG A 1 81 ? 12.786 0.272 -23.409 1.00 78.38 81 ARG A C 1
ATOM 650 O O . ARG A 1 81 ? 13.281 0.903 -24.330 1.00 78.38 81 ARG A O 1
ATOM 657 N N . ALA A 1 82 ? 13.499 -0.305 -22.443 1.00 77.50 82 ALA A N 1
ATOM 658 C CA . ALA A 1 82 ? 14.958 -0.339 -22.453 1.00 77.50 82 ALA A CA 1
ATOM 659 C C . ALA A 1 82 ? 15.483 -1.140 -23.656 1.00 77.50 82 ALA A C 1
ATOM 661 O O . ALA A 1 82 ? 16.314 -0.635 -24.396 1.00 77.50 82 ALA A O 1
ATOM 662 N N . ALA A 1 83 ? 14.911 -2.316 -23.932 1.00 75.62 83 ALA A N 1
ATOM 663 C CA . ALA A 1 83 ? 15.272 -3.121 -25.101 1.00 75.62 83 ALA A CA 1
ATOM 664 C C . ALA A 1 83 ? 14.919 -2.441 -26.437 1.00 75.62 83 ALA A C 1
ATOM 666 O O . ALA A 1 83 ? 15.668 -2.552 -27.396 1.00 75.62 83 ALA A O 1
ATOM 667 N N . ALA A 1 84 ? 13.805 -1.704 -26.507 1.00 66.75 84 ALA A N 1
ATOM 668 C CA . ALA A 1 84 ? 13.446 -0.915 -27.688 1.00 66.75 84 ALA A CA 1
ATOM 669 C C . ALA A 1 84 ? 14.378 0.291 -27.911 1.00 66.75 84 ALA A C 1
ATOM 671 O O . ALA A 1 84 ? 14.517 0.740 -29.040 1.00 66.75 84 ALA A O 1
ATOM 672 N N . TRP A 1 85 ? 14.998 0.814 -26.849 1.00 57.06 85 TRP A N 1
ATOM 673 C CA . TRP A 1 85 ? 16.042 1.842 -26.926 1.00 57.06 85 TRP A CA 1
ATOM 674 C C . TRP A 1 85 ? 17.410 1.256 -27.316 1.00 57.06 85 TRP A C 1
ATOM 676 O O . TRP A 1 85 ? 18.236 1.950 -27.895 1.00 57.06 85 TRP A O 1
ATOM 686 N N . GLU A 1 86 ? 17.642 -0.019 -27.002 1.00 52.69 86 GLU A N 1
ATOM 687 C CA . GLU A 1 86 ? 18.875 -0.761 -27.296 1.00 52.69 86 GLU A CA 1
ATOM 688 C C . GLU A 1 86 ? 18.826 -1.497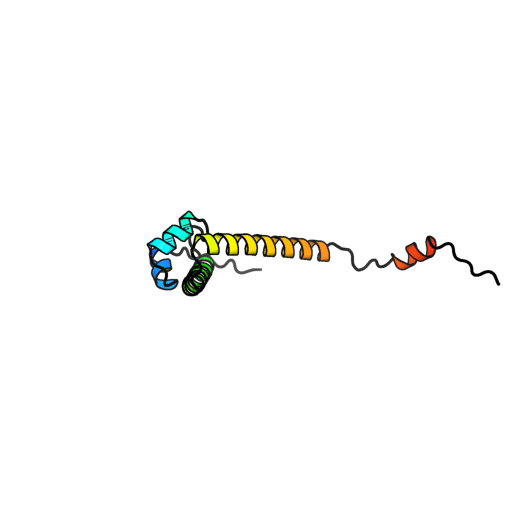 -28.647 1.00 52.69 86 GLU A C 1
ATOM 690 O O . GLU A 1 86 ? 19.838 -2.016 -29.112 1.00 52.69 86 GLU A O 1
ATOM 695 N N . TRP A 1 87 ? 17.668 -1.512 -29.315 1.00 48.56 87 TRP A N 1
ATOM 696 C CA . TRP A 1 87 ? 17.597 -1.818 -30.740 1.00 48.56 87 TRP A CA 1
ATOM 697 C C . TRP A 1 87 ? 18.246 -0.669 -31.518 1.00 48.56 87 TRP A C 1
ATOM 699 O O . TRP A 1 87 ? 17.744 0.453 -31.436 1.00 48.56 87 TRP A O 1
ATOM 709 N N . PRO A 1 88 ? 19.332 -0.916 -32.279 1.00 49.31 88 PRO A N 1
ATOM 710 C CA . PRO A 1 88 ? 19.959 0.101 -33.110 1.00 49.31 88 PRO A CA 1
ATOM 711 C C . PRO A 1 88 ? 19.058 0.383 -34.318 1.00 49.31 88 PRO A C 1
ATOM 713 O O . PRO A 1 88 ? 19.281 -0.079 -35.431 1.00 49.31 88 PRO A O 1
ATOM 716 N N . GLY A 1 89 ? 17.991 1.137 -34.081 1.00 57.28 89 GLY A N 1
ATOM 717 C CA . GLY A 1 89 ? 17.164 1.748 -35.108 1.00 57.28 89 GLY A CA 1
ATOM 718 C C . GLY A 1 89 ? 17.815 3.026 -35.619 1.00 57.28 89 GLY A C 1
ATOM 719 O O . GLY A 1 89 ? 17.241 4.092 -35.459 1.00 57.28 89 GLY A O 1
ATOM 720 N N . ASP A 1 90 ? 19.021 2.892 -36.167 1.00 54.41 90 ASP A N 1
ATOM 721 C CA . ASP A 1 90 ? 19.595 3.812 -37.160 1.00 54.41 90 ASP A CA 1
ATOM 722 C C . ASP A 1 90 ? 20.548 3.069 -38.123 1.00 54.41 90 ASP A C 1
ATOM 724 O O . ASP A 1 90 ? 21.323 3.687 -38.845 1.00 54.41 90 ASP A O 1
ATOM 728 N N . ASP A 1 91 ? 20.476 1.732 -38.167 1.00 51.19 91 ASP A N 1
ATOM 729 C CA . ASP A 1 91 ? 21.178 0.901 -39.150 1.00 51.19 91 ASP A CA 1
ATOM 730 C C . ASP A 1 91 ? 20.163 0.015 -39.879 1.00 51.19 91 ASP A C 1
ATOM 732 O O . ASP A 1 91 ? 20.044 -1.195 -39.677 1.00 51.19 91 ASP A O 1
ATOM 736 N N . TRP A 1 92 ? 19.339 0.658 -40.702 1.00 51.66 92 TRP A N 1
ATOM 737 C CA . TRP A 1 92 ? 18.503 -0.025 -41.680 1.00 51.66 92 TRP 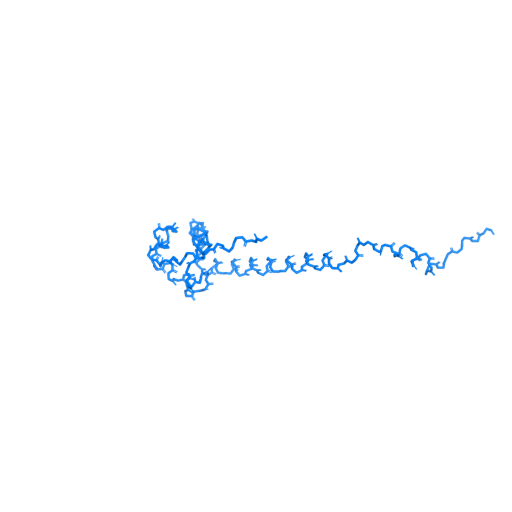A CA 1
ATOM 738 C C . TRP A 1 92 ? 19.347 -0.438 -42.897 1.00 51.66 92 TRP A C 1
ATOM 740 O O . TRP A 1 92 ? 18.994 -0.145 -44.024 1.00 51.66 92 TRP A O 1
ATOM 750 N N . ASP A 1 93 ? 20.423 -1.205 -42.707 1.00 56.50 93 ASP A N 1
ATOM 751 C CA . ASP A 1 93 ? 21.088 -1.921 -43.815 1.00 56.50 93 ASP A CA 1
ATOM 752 C C . ASP A 1 93 ? 20.446 -3.307 -44.067 1.00 56.50 93 ASP A C 1
ATOM 754 O O . ASP A 1 93 ? 20.968 -4.170 -44.779 1.00 56.50 93 ASP A O 1
ATOM 758 N N . LEU A 1 94 ? 19.269 -3.551 -43.472 1.00 51.72 94 LEU A N 1
ATOM 759 C CA . LEU A 1 94 ? 18.468 -4.750 -43.721 1.00 51.72 94 LEU A CA 1
ATOM 760 C C . LEU A 1 94 ? 18.028 -4.816 -45.189 1.00 51.72 94 LEU A C 1
ATOM 762 O O . LEU A 1 94 ? 18.168 -5.880 -45.790 1.00 51.72 94 LEU A O 1
ATOM 766 N N . ASP A 1 95 ? 17.600 -3.706 -45.797 1.00 56.06 95 ASP A N 1
ATOM 767 C CA . ASP A 1 95 ? 17.209 -3.687 -47.217 1.00 56.06 95 ASP A CA 1
ATOM 768 C C . ASP A 1 95 ? 18.376 -4.068 -48.147 1.00 56.06 95 ASP A C 1
ATOM 770 O O . ASP A 1 95 ? 18.202 -4.879 -49.061 1.00 56.06 95 ASP A O 1
ATOM 774 N N . ALA A 1 96 ? 19.598 -3.608 -47.854 1.00 55.03 96 ALA A N 1
ATOM 775 C CA . ALA A 1 96 ? 20.783 -3.925 -48.656 1.00 55.03 96 ALA A CA 1
ATOM 776 C C . ALA A 1 96 ? 21.274 -5.374 -48.487 1.00 55.03 96 ALA A C 1
ATOM 778 O O . ALA A 1 96 ? 21.979 -5.911 -49.354 1.00 55.03 96 ALA A O 1
ATOM 779 N N . ARG A 1 97 ? 20.935 -6.030 -47.367 1.00 52.06 97 ARG A N 1
ATOM 780 C CA . ARG A 1 97 ? 21.267 -7.442 -47.121 1.00 52.06 97 ARG A CA 1
ATOM 781 C C . ARG A 1 97 ? 20.213 -8.390 -47.687 1.00 52.06 97 ARG A C 1
ATOM 783 O O . ARG A 1 97 ? 20.577 -9.463 -48.165 1.00 52.06 97 ARG A O 1
ATOM 790 N N . TRP A 1 98 ? 18.938 -7.995 -47.685 1.00 53.38 98 TRP A N 1
ATOM 791 C CA . TRP A 1 98 ? 17.853 -8.776 -48.287 1.00 53.38 98 TRP A CA 1
ATOM 792 C C . TRP A 1 98 ? 17.918 -8.782 -49.817 1.00 53.38 98 TRP A C 1
ATOM 794 O O . TRP A 1 98 ? 17.724 -9.838 -50.413 1.00 53.38 98 TRP A O 1
ATOM 804 N N . GLN A 1 99 ? 18.319 -7.676 -50.454 1.00 54.81 99 GLN A N 1
ATOM 805 C CA . GLN A 1 99 ? 18.576 -7.642 -51.905 1.00 54.81 99 GLN A CA 1
ATOM 806 C C . GLN A 1 99 ? 19.714 -8.576 -52.343 1.00 54.81 99 GLN A C 1
ATOM 808 O O . GLN A 1 99 ? 19.711 -9.067 -53.464 1.00 54.81 99 GLN A O 1
ATOM 813 N N . ARG A 1 100 ? 20.665 -8.873 -51.450 1.00 57.09 100 ARG A N 1
ATOM 814 C CA . ARG A 1 100 ? 21.795 -9.776 -51.724 1.00 57.09 100 ARG A CA 1
ATOM 815 C C . ARG A 1 100 ? 21.442 -11.263 -51.617 1.00 57.09 100 ARG A C 1
ATOM 817 O O . ARG A 1 100 ? 22.220 -12.100 -52.062 1.00 57.09 100 ARG A O 1
ATOM 824 N N . LEU A 1 101 ? 20.314 -11.588 -50.985 1.00 61.16 101 LEU A N 1
ATOM 825 C CA . LEU A 1 101 ? 19.875 -12.958 -50.693 1.00 61.16 101 LEU A CA 1
ATOM 826 C C . LEU A 1 101 ? 18.616 -13.368 -51.468 1.00 61.16 101 LEU A C 1
ATOM 828 O O . LEU A 1 101 ? 18.135 -14.481 -51.270 1.00 61.16 101 LEU A O 1
ATOM 832 N N . LEU A 1 102 ? 18.088 -12.505 -52.339 1.00 58.00 102 LEU A N 1
ATOM 833 C CA . LEU A 1 102 ? 16.995 -12.837 -53.248 1.00 58.00 102 LEU A CA 1
ATOM 834 C C . LEU A 1 102 ? 17.581 -13.269 -54.600 1.00 58.00 102 LEU A C 1
ATOM 836 O O . LEU A 1 102 ? 18.068 -12.419 -55.343 1.00 58.00 102 LEU A O 1
ATOM 840 N N . PRO A 1 103 ? 17.547 -14.565 -54.952 1.00 54.31 103 PRO A N 1
ATOM 841 C CA . PRO A 1 103 ? 17.823 -14.992 -56.310 1.00 54.31 103 PRO A CA 1
ATOM 842 C C . PRO A 1 103 ? 16.562 -14.727 -57.133 1.00 54.31 103 PRO A C 1
ATOM 844 O O . PRO A 1 103 ? 15.636 -15.537 -57.138 1.00 54.31 103 PRO A O 1
ATOM 847 N N . TRP A 1 104 ? 16.493 -13.569 -57.783 1.00 61.03 104 TRP A N 1
ATOM 848 C CA . TRP A 1 104 ? 15.487 -13.336 -58.812 1.00 61.03 104 TRP A CA 1
ATOM 849 C C . TRP A 1 104 ? 16.039 -12.419 -59.902 1.00 61.03 104 TRP A C 1
ATOM 851 O O . TRP A 1 104 ? 16.056 -11.199 -59.750 1.00 61.03 104 TRP A O 1
ATOM 861 N N . GLU A 1 105 ? 16.496 -13.027 -60.996 1.00 60.19 105 GLU A N 1
ATOM 862 C CA . GLU A 1 105 ? 16.552 -12.356 -62.293 1.00 60.19 105 GLU A CA 1
ATOM 863 C C . GLU A 1 105 ? 15.231 -12.642 -63.022 1.00 60.19 105 GLU A C 1
ATOM 865 O O . GLU A 1 105 ? 14.858 -13.813 -63.146 1.00 60.19 105 GLU A O 1
ATOM 870 N N . PRO A 1 106 ? 14.495 -11.624 -63.496 1.00 56.59 106 PRO A N 1
ATOM 871 C CA . PRO A 1 106 ? 13.533 -11.845 -64.560 1.00 56.59 106 PRO A CA 1
ATOM 872 C C . PRO A 1 106 ? 14.297 -12.098 -65.861 1.00 56.59 106 PRO A C 1
ATOM 874 O O . PRO A 1 106 ? 15.008 -11.220 -66.345 1.00 56.59 106 PRO A O 1
ATOM 877 N N . GLU A 1 107 ? 14.145 -13.304 -66.402 1.00 55.38 107 GLU A N 1
ATOM 878 C CA . GLU A 1 107 ? 14.516 -13.630 -67.780 1.00 55.38 107 GLU A CA 1
ATOM 879 C C . GLU A 1 107 ? 13.678 -12.761 -68.742 1.00 55.38 107 GLU A C 1
ATOM 881 O O . GLU A 1 107 ? 12.445 -12.772 -68.663 1.00 55.38 107 GLU A O 1
ATOM 886 N N . GLU A 1 108 ? 14.345 -11.994 -69.614 1.00 61.22 108 GLU A N 1
ATOM 887 C CA . GLU A 1 108 ? 13.757 -11.425 -70.842 1.00 61.22 108 GLU A CA 1
ATOM 888 C C . GLU A 1 108 ? 13.821 -12.434 -71.996 1.00 61.22 108 GLU A C 1
ATOM 890 O O . GLU A 1 108 ? 14.875 -13.097 -72.151 1.00 61.22 108 GLU A O 1
#